Protein AF-A0A9X1ICB5-F1 (afdb_monomer_lite)

Foldseek 3Di:
DDDPVPLCLLVVLLVQLVQLLVQLVVCVVVVNLPSNLSSLLSNLVSLLSNVVPFPDDDDPVLNVLSVCSVPDDPVVCVVPVPVSVVSSVVNSVSSVVVSVVSVVRRDDPPCDPPDPDRDDDDDDDDDDDDDDDDDDDDDDD

Structure (mmCIF, N/CA/C/O backbone):
data_AF-A0A9X1ICB5-F1
#
_entry.id   AF-A0A9X1ICB5-F1
#
loop_
_atom_site.group_PDB
_atom_site.id
_atom_site.type_symbol
_atom_site.label_atom_id
_atom_site.label_alt_id
_atom_site.label_comp_id
_atom_site.label_asym_id
_atom_site.label_entity_id
_atom_site.label_seq_id
_atom_site.pdbx_PDB_ins_code
_atom_site.Cartn_x
_atom_site.Cartn_y
_atom_site.Cartn_z
_atom_site.occupancy
_atom_site.B_iso_or_equiv
_atom_site.auth_seq_id
_atom_site.auth_comp_id
_atom_site.auth_asym_id
_atom_site.auth_atom_id
_atom_site.pdbx_PDB_model_num
ATOM 1 N N . MET A 1 1 ? 23.667 22.388 -17.808 1.00 39.31 1 MET A N 1
ATOM 2 C CA . MET A 1 1 ? 22.888 21.921 -16.642 1.00 39.31 1 MET A CA 1
ATOM 3 C C . MET A 1 1 ? 21.616 21.271 -17.181 1.00 39.31 1 MET A C 1
ATOM 5 O O . MET A 1 1 ? 20.701 21.975 -17.572 1.00 39.31 1 MET A O 1
ATOM 9 N N . SER A 1 2 ? 21.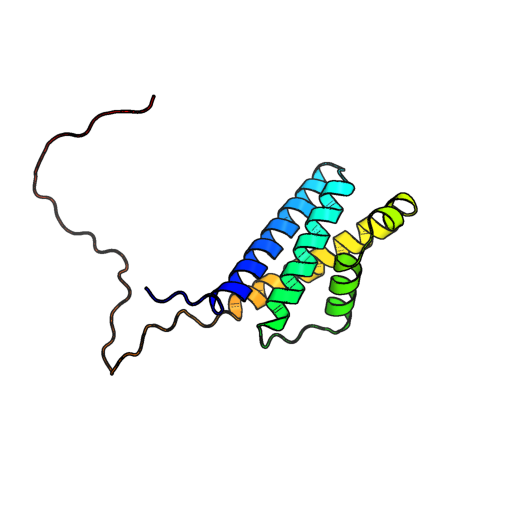627 19.950 -17.394 1.00 40.06 2 SER A N 1
ATOM 10 C CA . SER A 1 2 ? 20.521 19.233 -18.049 1.00 40.06 2 SER A CA 1
ATOM 11 C C . SER A 1 2 ? 19.699 18.536 -16.972 1.00 40.06 2 SER A C 1
ATOM 13 O O . SER A 1 2 ? 20.102 17.505 -16.444 1.00 40.06 2 SER A O 1
ATOM 15 N N . ILE A 1 3 ? 18.586 19.159 -16.596 1.00 46.06 3 ILE A N 1
ATOM 16 C CA . ILE A 1 3 ? 17.578 18.556 -15.731 1.00 46.06 3 ILE A CA 1
ATOM 17 C C . ILE A 1 3 ? 16.878 17.516 -16.614 1.00 46.06 3 ILE A C 1
ATOM 19 O O . ILE A 1 3 ?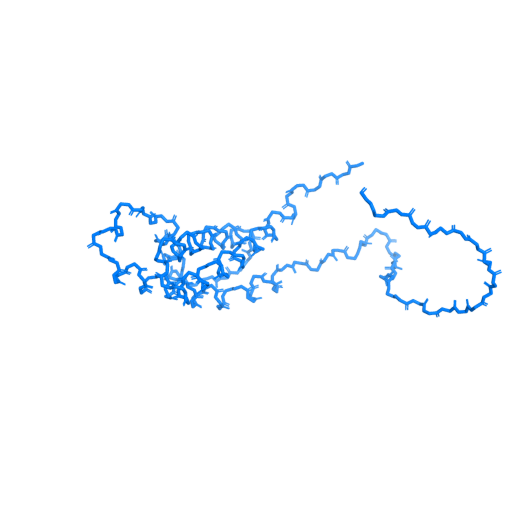 16.298 17.880 -17.637 1.00 46.06 3 ILE A O 1
ATOM 23 N N . ARG A 1 4 ? 16.960 16.225 -16.273 1.00 42.34 4 ARG A N 1
ATOM 24 C CA . ARG A 1 4 ? 16.101 15.182 -16.859 1.00 42.34 4 ARG A CA 1
ATOM 25 C C . ARG A 1 4 ? 14.962 14.885 -15.874 1.00 42.34 4 ARG A C 1
ATOM 27 O O . ARG A 1 4 ? 14.992 13.843 -15.233 1.00 42.34 4 ARG A O 1
ATOM 34 N N . PRO A 1 5 ? 13.946 15.757 -15.736 1.00 50.19 5 PRO A N 1
ATOM 35 C CA . PRO A 1 5 ? 12.919 15.594 -14.705 1.00 50.19 5 PRO A CA 1
ATOM 36 C C . PRO A 1 5 ? 12.012 14.368 -14.926 1.00 50.19 5 PRO A C 1
ATOM 38 O O . PRO A 1 5 ? 11.268 13.989 -14.031 1.00 50.19 5 PRO A O 1
ATOM 41 N N . PHE A 1 6 ? 12.073 13.723 -16.098 1.00 46.88 6 PHE A N 1
ATOM 42 C CA . PHE A 1 6 ? 11.180 12.617 -16.460 1.00 46.88 6 PHE A CA 1
ATOM 43 C C . PHE A 1 6 ? 11.786 11.217 -16.298 1.00 46.88 6 PHE A C 1
ATOM 45 O O . PHE A 1 6 ? 11.034 10.251 -16.205 1.00 46.88 6 PHE A O 1
ATOM 52 N N . ALA A 1 7 ? 13.116 11.082 -16.243 1.00 52.16 7 ALA A N 1
ATOM 53 C CA . ALA A 1 7 ? 13.756 9.768 -16.104 1.00 52.16 7 ALA A CA 1
ATOM 54 C C . ALA A 1 7 ? 13.717 9.248 -14.653 1.00 52.16 7 ALA A C 1
ATOM 56 O O . ALA A 1 7 ? 13.672 8.039 -14.433 1.00 52.16 7 ALA A O 1
ATOM 57 N N . ASP A 1 8 ? 13.675 10.156 -13.674 1.00 57.84 8 ASP A N 1
ATOM 58 C CA . ASP A 1 8 ? 13.708 9.818 -12.246 1.00 57.84 8 ASP A CA 1
ATOM 59 C C . ASP A 1 8 ? 12.313 9.627 -11.624 1.00 57.84 8 ASP A C 1
ATOM 61 O O . ASP A 1 8 ? 12.185 8.972 -10.590 1.00 57.84 8 ASP A O 1
ATOM 65 N N . ALA A 1 9 ? 11.243 10.102 -12.273 1.00 62.78 9 ALA A N 1
ATOM 66 C CA . ALA A 1 9 ? 9.885 10.053 -11.721 1.00 62.78 9 ALA A CA 1
ATOM 67 C C . ALA A 1 9 ? 9.410 8.627 -11.339 1.00 62.78 9 ALA A C 1
ATOM 69 O O . ALA A 1 9 ? 8.901 8.447 -10.228 1.00 62.78 9 ALA A O 1
ATOM 70 N N . PRO A 1 10 ? 9.624 7.568 -12.152 1.00 63.47 10 PRO A N 1
ATOM 71 C CA . PRO A 1 10 ? 9.265 6.206 -11.748 1.00 63.47 10 PRO A CA 1
ATOM 72 C C . PRO A 1 10 ? 10.084 5.701 -10.550 1.00 63.47 10 PRO A C 1
ATOM 74 O O . PRO A 1 10 ? 9.570 4.951 -9.718 1.00 63.47 10 PRO A O 1
ATOM 77 N N . ARG A 1 11 ? 11.353 6.117 -10.432 1.00 70.50 11 ARG A N 1
ATOM 78 C CA . ARG A 1 11 ? 12.239 5.751 -9.317 1.00 70.50 11 ARG A CA 1
ATOM 79 C C . ARG A 1 11 ? 11.789 6.421 -8.020 1.00 70.50 11 ARG A C 1
ATOM 81 O O . ARG A 1 11 ? 11.699 5.747 -6.993 1.00 70.50 11 ARG A O 1
ATOM 88 N N . ASP A 1 12 ? 11.419 7.694 -8.089 1.00 84.75 12 ASP A N 1
ATOM 89 C CA . ASP A 1 12 ? 10.886 8.455 -6.959 1.00 84.75 12 ASP A CA 1
ATOM 90 C C . ASP A 1 12 ? 9.572 7.859 -6.447 1.00 84.75 12 ASP A C 1
ATOM 92 O O . ASP A 1 12 ? 9.375 7.705 -5.238 1.00 84.75 12 ASP A O 1
ATOM 96 N N . HIS A 1 13 ? 8.688 7.442 -7.354 1.00 86.06 13 HIS A N 1
ATOM 97 C CA . HIS A 1 13 ? 7.446 6.769 -6.988 1.00 86.06 13 HIS A CA 1
ATOM 98 C C . HIS A 1 13 ? 7.685 5.393 -6.349 1.00 86.06 13 HIS A C 1
ATOM 100 O O . HIS A 1 13 ? 7.014 5.047 -5.379 1.00 86.06 13 HIS A O 1
ATOM 106 N N . ARG A 1 14 ? 8.692 4.627 -6.782 1.00 83.75 14 ARG A N 1
ATOM 107 C CA . ARG A 1 14 ? 9.057 3.367 -6.105 1.00 83.75 14 ARG A CA 1
ATOM 108 C C . ARG A 1 14 ? 9.592 3.595 -4.697 1.00 83.75 14 ARG A C 1
ATOM 110 O O . ARG A 1 14 ? 9.173 2.904 -3.774 1.00 83.75 14 ARG A O 1
ATOM 117 N N . LEU A 1 15 ? 10.478 4.574 -4.509 1.00 87.88 15 LEU A N 1
ATOM 118 C CA . LEU A 1 15 ? 11.005 4.910 -3.182 1.00 87.88 15 LEU A CA 1
ATOM 119 C C . LEU A 1 15 ? 9.882 5.336 -2.231 1.00 87.88 15 LEU A C 1
ATOM 121 O O . LEU A 1 15 ? 9.827 4.872 -1.090 1.00 87.88 15 LEU A O 1
ATOM 125 N N . ARG A 1 16 ? 8.940 6.152 -2.719 1.00 89.88 16 ARG A N 1
ATOM 126 C CA . ARG A 1 16 ? 7.738 6.529 -1.964 1.00 89.88 16 ARG A CA 1
ATOM 127 C C . ARG A 1 16 ? 6.835 5.333 -1.672 1.00 89.88 16 ARG A C 1
ATOM 129 O O . ARG A 1 16 ? 6.296 5.258 -0.570 1.00 89.88 16 ARG A O 1
ATOM 136 N N . ALA A 1 17 ? 6.711 4.384 -2.603 1.00 90.44 17 ALA A N 1
ATOM 137 C CA . ALA A 1 17 ? 5.951 3.160 -2.377 1.00 90.44 17 ALA A CA 1
ATOM 138 C C . ALA A 1 17 ? 6.546 2.335 -1.223 1.00 90.44 17 ALA A C 1
ATOM 140 O O . ALA A 1 17 ? 5.842 1.995 -0.273 1.00 90.44 17 ALA A O 1
ATOM 141 N N . THR A 1 18 ? 7.863 2.111 -1.245 1.00 91.25 18 THR A N 1
ATOM 142 C CA . THR A 1 18 ? 8.595 1.408 -0.180 1.00 91.25 18 THR A CA 1
ATOM 143 C C . THR A 1 18 ? 8.500 2.128 1.168 1.00 91.25 18 THR A C 1
ATOM 145 O O . THR A 1 18 ? 8.297 1.487 2.200 1.00 91.25 18 THR A O 1
ATOM 148 N N . ALA A 1 19 ? 8.620 3.459 1.186 1.00 91.38 19 ALA A N 1
ATOM 149 C CA . ALA A 1 19 ? 8.451 4.245 2.407 1.00 91.38 19 ALA A CA 1
ATOM 150 C C . ALA A 1 19 ? 7.028 4.108 2.977 1.00 91.38 19 ALA A C 1
ATOM 152 O O . ALA A 1 19 ? 6.869 3.895 4.179 1.00 91.38 19 ALA A O 1
ATOM 153 N N . GLY A 1 20 ? 6.004 4.146 2.117 1.00 91.19 20 GLY A N 1
ATOM 154 C CA . GLY A 1 20 ? 4.610 3.928 2.507 1.00 91.19 20 GLY A CA 1
ATOM 155 C C . GLY A 1 20 ? 4.376 2.556 3.148 1.00 91.19 20 GLY A C 1
ATOM 156 O O . GLY A 1 20 ? 3.740 2.480 4.196 1.00 91.19 20 GLY A O 1
ATOM 157 N N . ILE A 1 21 ? 4.961 1.487 2.594 1.00 92.62 21 ILE A N 1
ATOM 158 C CA . ILE A 1 21 ? 4.894 0.130 3.176 1.00 92.62 21 ILE A CA 1
ATOM 159 C C . ILE A 1 21 ? 5.494 0.102 4.580 1.00 92.62 21 ILE A C 1
ATOM 161 O O . ILE A 1 21 ? 4.894 -0.462 5.493 1.00 92.62 21 ILE A O 1
ATOM 165 N N . ARG A 1 22 ? 6.662 0.728 4.777 1.00 92.56 22 ARG A N 1
ATOM 166 C CA . ARG A 1 22 ? 7.310 0.793 6.097 1.00 92.56 22 ARG A CA 1
ATOM 167 C C . ARG A 1 22 ? 6.435 1.514 7.119 1.00 92.56 22 ARG A C 1
ATOM 169 O O . ARG A 1 22 ? 6.278 1.020 8.229 1.00 92.56 22 ARG A O 1
ATOM 176 N N . ILE A 1 23 ? 5.830 2.637 6.730 1.00 91.50 23 ILE A N 1
ATOM 177 C CA . ILE A 1 23 ? 4.888 3.379 7.581 1.00 91.50 23 ILE A CA 1
ATOM 178 C C . ILE A 1 23 ? 3.667 2.513 7.910 1.00 91.50 23 ILE A C 1
ATOM 180 O O . ILE A 1 23 ? 3.248 2.465 9.064 1.00 91.50 23 ILE A O 1
ATOM 184 N N . ALA A 1 24 ? 3.121 1.801 6.921 1.00 90.50 24 ALA A N 1
ATOM 185 C CA . ALA A 1 24 ? 1.954 0.950 7.111 1.00 90.50 24 ALA A CA 1
ATOM 186 C C . ALA A 1 24 ? 2.229 -0.197 8.095 1.00 90.50 24 ALA A C 1
ATOM 188 O O . ALA A 1 24 ? 1.444 -0.425 9.012 1.00 90.50 24 ALA A O 1
ATOM 189 N N . ARG A 1 25 ? 3.373 -0.877 7.942 1.00 91.50 25 ARG A N 1
ATOM 190 C CA . ARG A 1 25 ? 3.811 -1.955 8.841 1.00 91.50 25 ARG A CA 1
ATOM 191 C C . ARG A 1 25 ? 4.068 -1.458 10.256 1.00 91.50 25 ARG A C 1
ATOM 193 O O . ARG A 1 25 ? 3.540 -2.043 11.193 1.00 91.50 25 ARG A O 1
ATOM 200 N N . LEU A 1 26 ? 4.775 -0.337 10.406 1.00 91.00 26 LEU A N 1
ATOM 201 C CA . LEU A 1 26 ? 4.974 0.286 11.714 1.00 91.00 26 LEU A CA 1
ATOM 202 C C . LEU A 1 26 ? 3.631 0.650 12.367 1.00 91.00 26 LEU A C 1
ATOM 204 O O . LEU A 1 26 ? 3.449 0.466 13.567 1.00 91.00 26 LEU A O 1
ATOM 208 N N . GLY A 1 27 ? 2.673 1.142 11.578 1.00 89.06 27 GLY A N 1
ATOM 209 C CA . GLY A 1 27 ? 1.313 1.396 12.038 1.00 89.06 27 GLY A CA 1
ATOM 210 C C . GLY A 1 27 ? 0.628 0.134 12.570 1.00 89.06 27 GLY A C 1
ATOM 211 O O . GLY A 1 27 ? 0.034 0.185 13.644 1.00 89.06 27 GLY A O 1
ATOM 212 N N . LEU A 1 28 ? 0.746 -0.994 11.864 1.00 87.94 28 LEU A N 1
ATOM 213 C CA . LEU A 1 28 ? 0.186 -2.280 12.293 1.00 87.94 28 LEU A CA 1
ATOM 214 C C . LEU A 1 28 ? 0.845 -2.781 13.581 1.00 87.94 28 LEU A C 1
ATOM 216 O O . LEU A 1 28 ? 0.142 -3.119 14.529 1.00 87.94 28 LEU A O 1
ATOM 220 N N . GLU A 1 29 ? 2.178 -2.765 13.638 1.00 91.50 29 GLU A N 1
ATOM 221 C CA . GLU A 1 29 ? 2.968 -3.180 14.806 1.00 91.50 29 GLU A CA 1
ATOM 222 C C . GLU A 1 29 ? 2.613 -2.381 16.066 1.00 91.50 29 GLU A C 1
ATOM 224 O O . GLU A 1 29 ? 2.651 -2.908 17.175 1.00 91.50 29 GLU A O 1
ATOM 229 N N . ARG A 1 30 ? 2.259 -1.102 15.903 1.00 89.81 30 ARG A N 1
ATOM 230 C CA . ARG A 1 30 ? 1.908 -0.197 17.006 1.00 89.81 30 ARG A CA 1
ATOM 231 C C . ARG A 1 30 ? 0.407 -0.096 17.273 1.00 89.81 30 ARG A C 1
ATOM 233 O O . ARG A 1 30 ? 0.017 0.689 18.132 1.00 89.81 30 ARG A O 1
ATOM 240 N N . GLY A 1 31 ? -0.436 -0.832 16.546 1.00 86.81 31 GLY A N 1
ATOM 241 C CA . GLY A 1 31 ? -1.892 -0.733 16.686 1.00 86.81 31 GLY A CA 1
ATOM 242 C C . GLY A 1 31 ? -2.448 0.652 16.324 1.00 86.81 31 GLY A C 1
ATOM 243 O O . GLY A 1 31 ? -3.432 1.096 16.905 1.00 86.81 31 GLY A O 1
ATOM 244 N N . LEU A 1 32 ? -1.813 1.354 15.379 1.00 88.00 32 LEU A N 1
ATOM 245 C CA . LEU A 1 32 ? -2.180 2.693 14.914 1.00 88.00 32 LEU A CA 1
ATOM 246 C C . LEU A 1 32 ? -2.910 2.592 13.559 1.00 88.00 32 LEU A C 1
ATOM 248 O O . LEU A 1 32 ? -2.272 2.702 12.501 1.00 88.00 32 LEU A O 1
ATOM 252 N N . PRO A 1 33 ? -4.245 2.400 13.538 1.00 83.56 33 PRO A N 1
ATOM 253 C CA . PRO A 1 33 ? -4.993 2.139 12.303 1.00 83.56 33 PRO A CA 1
ATOM 254 C C . PRO A 1 33 ? -4.918 3.307 11.312 1.00 83.56 33 PRO A C 1
ATOM 256 O O . PRO A 1 33 ? -4.871 3.109 10.100 1.00 83.56 33 PRO A O 1
ATOM 259 N N . TYR A 1 34 ? -4.826 4.535 11.821 1.00 83.75 34 TYR A N 1
ATOM 260 C CA . TYR A 1 34 ? -4.708 5.731 10.994 1.00 83.75 34 TYR A CA 1
ATOM 261 C C . TYR A 1 34 ? -3.359 5.823 10.266 1.00 83.75 34 TYR A C 1
ATOM 263 O O . TYR A 1 34 ? -3.312 6.091 9.066 1.00 83.75 34 TYR A O 1
ATOM 271 N N . VAL A 1 35 ? -2.259 5.557 10.978 1.00 88.62 35 VAL A N 1
ATOM 272 C CA . VAL A 1 35 ? -0.905 5.541 10.397 1.00 88.62 35 VAL A CA 1
ATOM 273 C C . VAL A 1 35 ? -0.783 4.409 9.379 1.00 88.62 35 VAL A C 1
ATOM 275 O O . VAL A 1 35 ? -0.271 4.618 8.279 1.00 88.62 35 VAL A O 1
ATOM 278 N N . THR A 1 36 ? -1.334 3.243 9.725 1.00 89.75 36 THR A N 1
ATOM 279 C CA . THR A 1 36 ? -1.423 2.064 8.856 1.00 89.75 36 THR A CA 1
ATOM 280 C C . THR A 1 36 ? -2.046 2.412 7.506 1.00 89.75 36 THR A C 1
ATOM 282 O O . THR A 1 36 ? -1.449 2.174 6.455 1.00 89.75 36 THR A O 1
ATOM 285 N N . LEU A 1 37 ? -3.227 3.035 7.538 1.00 88.00 37 LEU A N 1
ATOM 286 C CA . LEU A 1 37 ? -3.949 3.434 6.338 1.00 88.00 37 LEU A CA 1
ATOM 287 C C . LEU A 1 37 ? -3.163 4.443 5.502 1.00 88.00 37 LEU A C 1
ATOM 289 O O . LEU A 1 37 ? -3.044 4.262 4.293 1.00 88.00 37 LEU A O 1
ATOM 293 N N . ILE A 1 38 ? -2.650 5.512 6.118 1.00 89.50 38 ILE A N 1
ATOM 294 C CA . ILE A 1 38 ? -1.917 6.551 5.383 1.00 89.50 38 ILE A CA 1
ATOM 295 C C . ILE A 1 38 ? -0.713 5.937 4.671 1.00 89.50 38 ILE A C 1
ATOM 297 O O . ILE A 1 38 ? -0.500 6.206 3.487 1.00 89.50 38 ILE A O 1
ATOM 301 N N . GLY A 1 39 ? 0.039 5.080 5.366 1.00 90.69 39 GLY A N 1
ATOM 302 C CA . GLY A 1 39 ? 1.152 4.348 4.773 1.00 90.69 39 GLY A CA 1
ATOM 303 C C . GLY A 1 39 ? 0.710 3.526 3.561 1.00 90.69 39 GLY A C 1
ATOM 304 O O . GLY A 1 39 ? 1.301 3.650 2.488 1.00 90.69 39 GLY A O 1
ATOM 305 N N . ALA A 1 40 ? -0.377 2.763 3.696 1.00 91.50 40 ALA A N 1
ATOM 306 C CA . ALA A 1 40 ? -0.908 1.924 2.625 1.00 91.50 40 ALA A CA 1
ATOM 307 C C . ALA A 1 40 ? -1.410 2.738 1.419 1.00 91.50 40 ALA A C 1
ATOM 309 O O . ALA A 1 40 ? -1.150 2.370 0.276 1.00 91.50 40 ALA A O 1
ATOM 310 N N . GLN A 1 41 ? -2.059 3.882 1.648 1.00 91.81 41 GLN A N 1
ATOM 311 C CA . GLN A 1 41 ? -2.515 4.793 0.592 1.00 91.81 41 GLN A CA 1
ATOM 312 C C . GLN A 1 41 ? -1.356 5.398 -0.193 1.00 91.81 41 GLN A C 1
ATOM 314 O O . GLN A 1 41 ? -1.373 5.409 -1.427 1.00 91.81 41 GLN A O 1
ATOM 319 N N . VAL A 1 42 ? -0.343 5.899 0.519 1.00 92.81 42 VAL A N 1
ATOM 320 C CA . VAL A 1 42 ? 0.879 6.431 -0.096 1.00 92.81 42 VAL A CA 1
ATOM 321 C C . VAL A 1 42 ? 1.568 5.336 -0.898 1.00 92.81 42 VAL A C 1
ATOM 323 O O . VAL A 1 42 ? 1.977 5.581 -2.038 1.00 92.81 42 VAL A O 1
ATOM 326 N N . ALA A 1 43 ? 1.645 4.129 -0.335 1.00 92.88 43 ALA A N 1
ATOM 327 C CA . ALA A 1 43 ? 2.253 2.990 -0.993 1.00 92.88 43 ALA A CA 1
ATOM 328 C C . ALA A 1 43 ? 1.527 2.625 -2.293 1.00 92.88 43 ALA A C 1
ATOM 330 O O . ALA A 1 43 ? 2.153 2.562 -3.350 1.00 92.88 43 ALA A O 1
ATOM 331 N N . ALA A 1 44 ? 0.202 2.483 -2.234 1.00 92.81 44 ALA A N 1
ATOM 332 C CA . ALA A 1 44 ? -0.624 2.105 -3.371 1.00 92.81 44 ALA A CA 1
ATOM 333 C C . ALA A 1 44 ? -0.612 3.157 -4.491 1.00 92.81 44 ALA A C 1
ATOM 335 O O . ALA A 1 44 ? -0.394 2.814 -5.652 1.00 92.81 44 ALA A O 1
ATOM 336 N N . ARG A 1 45 ? -0.767 4.449 -4.161 1.00 93.19 45 ARG A N 1
ATOM 337 C CA . ARG A 1 45 ? -0.699 5.538 -5.156 1.00 93.19 45 ARG A CA 1
ATOM 338 C C . ARG A 1 45 ? 0.654 5.580 -5.849 1.00 93.19 45 ARG A C 1
ATOM 340 O O . ARG A 1 45 ? 0.721 5.679 -7.071 1.00 93.19 45 ARG A O 1
ATOM 347 N N . SER A 1 46 ? 1.728 5.483 -5.074 1.00 91.12 46 SER A N 1
ATOM 348 C CA . SER A 1 46 ? 3.076 5.556 -5.628 1.00 91.12 46 SER A CA 1
ATOM 349 C C . SER A 1 46 ? 3.410 4.306 -6.451 1.00 91.12 46 SER A C 1
ATOM 351 O O . SER A 1 46 ? 4.037 4.419 -7.496 1.00 91.12 46 SER A O 1
ATOM 353 N N . ALA A 1 47 ? 2.917 3.127 -6.061 1.00 89.69 47 ALA A N 1
ATOM 354 C CA . ALA A 1 47 ? 3.048 1.915 -6.863 1.00 89.69 47 ALA A CA 1
ATOM 355 C C . ALA A 1 47 ? 2.285 2.009 -8.193 1.00 89.69 47 ALA A C 1
ATOM 357 O O . ALA A 1 47 ? 2.850 1.676 -9.229 1.00 89.69 47 ALA A O 1
ATOM 358 N N . LEU A 1 48 ? 1.049 2.522 -8.196 1.00 90.19 48 LEU A N 1
ATOM 359 C CA . LEU A 1 48 ? 0.279 2.744 -9.429 1.00 90.19 48 LEU A CA 1
ATOM 360 C C . LEU A 1 48 ? 0.998 3.703 -10.390 1.00 90.19 48 LEU A C 1
ATOM 362 O O . LEU A 1 48 ? 1.069 3.432 -11.588 1.00 90.19 48 LEU A O 1
ATOM 366 N N . LEU A 1 49 ? 1.577 4.788 -9.867 1.00 88.69 49 LEU A N 1
ATOM 367 C CA . LEU A 1 49 ? 2.366 5.731 -10.665 1.00 88.69 49 LEU A CA 1
ATOM 368 C C . LEU A 1 49 ? 3.660 5.095 -11.191 1.00 88.69 49 LEU A C 1
ATOM 370 O O . LEU A 1 49 ? 4.011 5.286 -12.353 1.00 88.69 49 LEU A O 1
ATOM 374 N N . ALA A 1 50 ? 4.343 4.296 -10.369 1.00 85.75 50 ALA A N 1
ATOM 375 C CA . ALA A 1 50 ? 5.532 3.563 -10.788 1.00 85.75 50 ALA A CA 1
ATOM 376 C C . ALA A 1 50 ? 5.222 2.519 -11.873 1.00 85.75 50 ALA A C 1
ATOM 378 O O . ALA A 1 50 ? 6.026 2.341 -12.783 1.00 85.75 50 ALA A O 1
ATOM 379 N N . LEU A 1 51 ? 4.063 1.856 -11.799 1.00 84.50 51 LEU A N 1
ATOM 380 C CA . LEU A 1 51 ? 3.614 0.876 -12.789 1.00 84.50 51 LEU A CA 1
ATOM 381 C C . LEU A 1 51 ? 3.280 1.525 -14.132 1.00 84.50 51 LEU A C 1
ATOM 383 O O . LEU A 1 51 ? 3.669 0.984 -15.164 1.00 84.50 51 LEU A O 1
ATOM 387 N N . GLY A 1 52 ? 2.638 2.699 -14.123 1.00 80.88 52 GLY A N 1
ATOM 388 C CA . GLY A 1 52 ? 2.315 3.452 -15.340 1.00 80.88 52 GLY A CA 1
ATOM 389 C C . GLY A 1 52 ? 3.537 3.841 -16.184 1.00 80.88 52 GLY A C 1
ATOM 390 O O . GLY A 1 52 ? 3.396 4.077 -17.379 1.00 80.88 52 GLY A O 1
ATOM 391 N N . GLY A 1 53 ? 4.734 3.864 -15.587 1.00 70.88 53 GLY A N 1
ATOM 392 C CA . GLY A 1 53 ? 6.005 4.094 -16.280 1.00 70.88 53 GLY A CA 1
ATOM 393 C C . GLY A 1 53 ? 6.765 2.825 -16.689 1.00 70.88 53 GLY A C 1
ATOM 394 O O . GLY A 1 53 ? 7.928 2.930 -17.074 1.00 70.88 53 GLY A O 1
ATOM 395 N N . THR A 1 54 ? 6.178 1.628 -16.564 1.00 69.81 54 THR A N 1
ATOM 396 C CA . THR A 1 54 ? 6.871 0.343 -16.791 1.00 69.81 54 THR A CA 1
ATOM 397 C C . THR A 1 54 ? 6.091 -0.609 -17.693 1.00 69.81 54 THR A C 1
ATOM 399 O O . THR A 1 54 ? 4.874 -0.528 -17.802 1.00 69.81 54 THR A O 1
ATOM 402 N N . TRP A 1 55 ? 6.792 -1.582 -18.283 1.00 67.69 55 TRP A N 1
ATOM 403 C CA . TRP A 1 55 ? 6.201 -2.671 -19.077 1.00 67.69 55 TRP A CA 1
ATOM 404 C C . TRP A 1 55 ? 5.738 -3.872 -18.233 1.00 67.69 55 TRP A C 1
ATOM 406 O O . TRP A 1 55 ? 5.508 -4.961 -18.763 1.00 67.69 55 TRP A O 1
ATOM 416 N N . ILE A 1 56 ? 5.639 -3.712 -16.910 1.00 74.19 56 ILE A N 1
ATOM 417 C CA . ILE A 1 56 ? 5.275 -4.805 -16.006 1.00 74.19 56 ILE A CA 1
ATOM 418 C C . ILE A 1 56 ? 3.800 -5.154 -16.192 1.00 74.19 56 ILE A C 1
ATOM 420 O O . ILE A 1 56 ? 2.916 -4.308 -16.058 1.00 74.19 56 ILE A O 1
ATOM 424 N N . ARG A 1 57 ? 3.526 -6.435 -16.459 1.00 72.75 57 ARG A N 1
ATOM 425 C CA . ARG A 1 57 ? 2.162 -6.964 -16.468 1.00 72.75 57 ARG A CA 1
ATOM 426 C C . ARG A 1 57 ? 1.729 -7.278 -15.039 1.00 72.75 57 ARG A C 1
ATOM 428 O O . ARG A 1 57 ? 2.193 -8.251 -14.455 1.00 72.75 57 ARG A O 1
ATOM 435 N N . CYS A 1 58 ? 0.828 -6.465 -14.498 1.00 79.75 58 CYS A N 1
ATOM 436 C CA . CYS A 1 58 ? 0.137 -6.758 -13.244 1.00 79.75 58 CYS A CA 1
ATOM 437 C C . CYS A 1 58 ? -1.183 -7.479 -13.506 1.00 79.75 58 CYS A C 1
ATOM 439 O O . CYS A 1 58 ? -1.870 -7.200 -14.493 1.00 79.75 58 CYS A O 1
ATOM 441 N N . ALA A 1 59 ? -1.569 -8.369 -12.592 1.00 85.56 59 ALA A N 1
ATOM 442 C CA . ALA A 1 59 ? -2.910 -8.928 -12.606 1.00 85.56 59 ALA A CA 1
ATOM 443 C C . ALA A 1 59 ? -3.939 -7.805 -12.402 1.00 85.56 59 ALA A C 1
ATOM 445 O O . ALA A 1 59 ? -3.735 -6.888 -11.604 1.00 85.56 59 ALA A O 1
ATOM 446 N N . ARG A 1 60 ? -5.072 -7.884 -13.110 1.00 85.12 60 ARG A N 1
ATOM 447 C CA . ARG A 1 60 ? -6.152 -6.892 -12.990 1.00 85.12 60 ARG A CA 1
ATOM 448 C C . ARG A 1 60 ? -6.642 -6.757 -11.546 1.00 85.12 60 ARG A C 1
ATOM 450 O O . ARG A 1 60 ? -6.842 -5.643 -11.081 1.00 85.12 60 ARG A O 1
ATOM 457 N N . HIS A 1 61 ? -6.754 -7.882 -10.842 1.00 86.62 61 HIS A N 1
ATOM 458 C CA . HIS A 1 61 ? -7.146 -7.918 -9.436 1.00 86.62 61 HIS A CA 1
ATOM 459 C C . HIS A 1 61 ? -6.200 -7.100 -8.540 1.00 86.62 61 HIS A C 1
ATOM 461 O O . HIS A 1 61 ? -6.667 -6.295 -7.740 1.00 86.62 61 HIS A O 1
ATOM 467 N N . ASP A 1 62 ? -4.884 -7.231 -8.732 1.00 88.25 62 ASP A N 1
ATOM 468 C CA . ASP A 1 62 ? -3.884 -6.474 -7.969 1.00 88.25 62 ASP A CA 1
ATOM 469 C C . ASP A 1 62 ? -4.010 -4.964 -8.230 1.00 88.25 62 ASP A C 1
ATOM 471 O O . ASP A 1 62 ? -3.949 -4.157 -7.304 1.00 88.25 62 ASP A O 1
ATOM 475 N N . LEU A 1 63 ? -4.242 -4.563 -9.486 1.00 87.62 63 LEU A N 1
ATOM 476 C CA . LEU A 1 63 ? -4.462 -3.156 -9.841 1.00 87.62 63 LEU A CA 1
ATOM 477 C C . LEU A 1 63 ? -5.742 -2.594 -9.218 1.00 87.62 63 LEU A C 1
ATOM 479 O O . LEU A 1 63 ? -5.746 -1.455 -8.752 1.00 87.62 63 LEU A O 1
ATOM 483 N N . ASP A 1 64 ? -6.821 -3.372 -9.209 1.00 89.00 64 ASP A N 1
ATOM 484 C CA . ASP A 1 64 ? -8.096 -2.954 -8.630 1.00 89.00 64 ASP A CA 1
ATOM 485 C C . ASP A 1 64 ? -7.995 -2.825 -7.103 1.00 89.00 64 ASP A C 1
ATOM 487 O O . ASP A 1 64 ? -8.509 -1.860 -6.536 1.00 89.00 64 ASP A O 1
ATOM 491 N N . LEU A 1 65 ? -7.236 -3.707 -6.449 1.00 89.12 65 LEU A N 1
ATOM 492 C CA . LEU A 1 65 ? -6.945 -3.626 -5.019 1.00 89.12 65 LEU A CA 1
ATOM 493 C C . LEU A 1 65 ? -6.096 -2.390 -4.666 1.00 89.12 65 LEU A C 1
ATOM 495 O O . LEU A 1 65 ? -6.437 -1.643 -3.745 1.00 89.12 65 LEU A O 1
ATOM 499 N N . LEU A 1 66 ? -5.053 -2.098 -5.453 1.00 90.62 66 LEU A N 1
ATOM 500 C CA . LEU A 1 66 ? -4.258 -0.875 -5.298 1.00 90.62 66 LEU A CA 1
ATOM 501 C C . LEU A 1 66 ? -5.106 0.388 -5.498 1.00 90.62 66 LEU A C 1
ATOM 503 O O . LEU A 1 66 ? -4.965 1.349 -4.741 1.00 90.62 66 LEU A O 1
ATOM 507 N N . ARG A 1 67 ? -6.006 0.402 -6.490 1.00 90.81 67 ARG A N 1
ATOM 508 C CA . ARG A 1 67 ? -6.936 1.521 -6.719 1.00 90.81 67 ARG A CA 1
ATOM 509 C C . ARG A 1 67 ? -7.910 1.688 -5.563 1.00 90.81 67 ARG A C 1
ATOM 511 O O . ARG A 1 67 ? -8.127 2.819 -5.136 1.00 90.81 67 ARG A O 1
ATOM 518 N N . ALA A 1 68 ? -8.456 0.588 -5.045 1.00 89.81 68 ALA A N 1
ATOM 519 C CA . ALA A 1 68 ? -9.366 0.610 -3.910 1.00 89.81 68 ALA A CA 1
ATOM 520 C C . ALA A 1 68 ? -8.697 1.265 -2.695 1.00 89.81 68 ALA A C 1
ATOM 522 O O . ALA A 1 68 ? -9.224 2.247 -2.178 1.00 89.81 68 ALA A O 1
ATOM 523 N N . VAL A 1 69 ? -7.497 0.812 -2.306 1.00 90.50 69 VAL A N 1
ATOM 524 C CA . VAL A 1 69 ? -6.749 1.429 -1.198 1.00 90.50 69 VAL A CA 1
ATOM 525 C C . VAL A 1 69 ? -6.353 2.868 -1.500 1.00 90.50 69 VAL A C 1
ATOM 527 O O . VAL A 1 69 ? -6.529 3.732 -0.646 1.00 90.50 69 VAL A O 1
ATOM 530 N N . ALA A 1 70 ? -5.874 3.170 -2.706 1.00 90.50 70 ALA A N 1
ATOM 531 C CA . ALA A 1 70 ? -5.506 4.533 -3.088 1.00 90.50 70 ALA A CA 1
ATOM 532 C C . ALA A 1 70 ? -6.682 5.525 -3.008 1.00 90.50 70 ALA A C 1
ATOM 534 O O . ALA A 1 70 ? -6.457 6.715 -2.753 1.00 90.50 70 ALA A O 1
ATOM 535 N N . ALA A 1 71 ? -7.907 5.044 -3.233 1.00 88.75 71 ALA A N 1
ATOM 536 C CA . ALA A 1 71 ? -9.145 5.814 -3.201 1.00 88.75 71 ALA A CA 1
ATOM 537 C C . ALA A 1 71 ? -9.884 5.741 -1.855 1.00 88.75 71 ALA A C 1
ATOM 539 O O . ALA A 1 71 ? -10.950 6.343 -1.729 1.00 88.75 71 ALA A O 1
ATOM 540 N N . LEU A 1 72 ? -9.361 5.019 -0.855 1.00 84.44 72 LEU A N 1
ATOM 541 C CA . LEU A 1 72 ? -10.053 4.901 0.422 1.00 84.44 72 LEU A CA 1
ATOM 542 C C . LEU A 1 72 ? -10.202 6.269 1.088 1.00 84.44 72 LEU A C 1
ATOM 544 O O . LEU A 1 72 ? -9.234 7.007 1.259 1.00 84.44 72 LEU A O 1
ATOM 548 N N . ASP A 1 73 ? -11.421 6.587 1.501 1.00 74.88 73 ASP A N 1
ATOM 549 C CA . ASP A 1 73 ? -11.692 7.797 2.262 1.00 74.88 73 ASP A CA 1
ATOM 550 C C . ASP A 1 73 ? -11.580 7.515 3.767 1.00 74.88 73 ASP A C 1
ATOM 552 O O . ASP A 1 73 ? -11.995 6.459 4.254 1.00 74.88 73 ASP A O 1
ATOM 556 N N . ARG A 1 74 ? -11.049 8.483 4.520 1.00 65.56 74 ARG A N 1
ATOM 557 C CA . ARG A 1 74 ? -10.920 8.423 5.983 1.00 65.56 74 ARG A CA 1
ATOM 558 C C . ARG A 1 74 ? -12.270 8.205 6.659 1.00 65.56 74 ARG A C 1
ATOM 560 O O . ARG A 1 74 ? -12.335 7.466 7.638 1.00 65.56 74 ARG A O 1
ATOM 567 N N . GLN A 1 75 ? -13.339 8.803 6.131 1.00 65.75 75 GLN A N 1
ATOM 568 C CA . GLN A 1 75 ? -14.673 8.690 6.726 1.00 65.75 75 GLN A CA 1
ATOM 569 C C . GLN A 1 75 ? -15.273 7.285 6.589 1.00 65.75 75 GLN A C 1
ATOM 571 O O . GLN A 1 75 ? -15.981 6.833 7.485 1.00 65.75 75 GLN A O 1
ATOM 576 N N . ARG A 1 76 ? -14.928 6.544 5.528 1.00 62.50 76 ARG A N 1
ATOM 577 C CA . ARG A 1 76 ? -15.406 5.164 5.327 1.00 62.50 76 ARG A CA 1
ATOM 578 C C . ARG A 1 76 ? -14.850 4.168 6.347 1.00 62.50 76 ARG A C 1
ATOM 580 O O . ARG A 1 76 ? -15.462 3.133 6.580 1.00 62.50 76 ARG A O 1
ATOM 587 N N . ILE A 1 77 ? -13.713 4.474 6.963 1.00 59.84 77 ILE A N 1
ATOM 588 C CA . ILE A 1 77 ? -12.989 3.547 7.848 1.00 59.84 77 ILE A CA 1
ATOM 589 C C . ILE A 1 77 ? -13.484 3.638 9.283 1.00 59.84 77 ILE A C 1
ATOM 591 O O . ILE A 1 77 ? -13.496 2.631 9.986 1.00 59.84 77 ILE A O 1
ATOM 595 N N . ALA A 1 78 ? -13.952 4.818 9.698 1.00 62.69 78 ALA A N 1
ATOM 596 C CA . ALA A 1 78 ? -14.539 5.018 11.019 1.00 62.69 78 ALA A CA 1
ATOM 597 C C . ALA A 1 78 ? -15.739 4.083 11.274 1.00 62.69 78 ALA A C 1
ATOM 599 O O . ALA A 1 78 ? -16.012 3.749 12.421 1.00 62.69 78 ALA A O 1
ATOM 600 N N . GLY A 1 79 ? -16.417 3.625 10.212 1.00 64.88 79 GLY A N 1
ATOM 601 C CA . GLY A 1 79 ? -17.538 2.690 10.304 1.00 64.88 79 GLY A CA 1
ATOM 602 C C . GLY A 1 79 ? -17.181 1.202 10.191 1.00 64.88 79 GLY A C 1
ATOM 603 O O . GLY A 1 79 ? -18.009 0.380 10.567 1.00 64.88 79 GLY A O 1
ATOM 604 N N . GLN A 1 80 ? -15.999 0.830 9.673 1.00 68.75 80 GLN A N 1
ATOM 605 C CA . GLN A 1 80 ? -15.611 -0.576 9.432 1.00 68.75 80 GLN A CA 1
ATOM 606 C C . GLN A 1 80 ? -14.089 -0.817 9.551 1.00 68.75 80 GLN A C 1
ATOM 608 O O . GLN A 1 80 ? -13.406 -1.071 8.552 1.00 68.75 80 GLN A O 1
ATOM 613 N N . PRO A 1 81 ? -13.526 -0.767 10.772 1.00 63.50 81 PRO A N 1
ATOM 614 C CA . PRO A 1 81 ? -12.081 -0.867 10.982 1.00 63.50 81 PRO A CA 1
ATOM 615 C C . PRO A 1 81 ? -11.483 -2.234 10.598 1.00 63.50 81 PRO A C 1
ATOM 617 O O . PRO A 1 81 ? -10.365 -2.271 10.086 1.00 63.50 81 PRO A O 1
ATOM 620 N N . GLY A 1 82 ? -12.222 -3.338 10.780 1.00 70.12 82 GLY A N 1
ATOM 621 C CA . GLY A 1 82 ? -11.757 -4.689 10.423 1.00 70.12 82 GLY A CA 1
ATOM 622 C C . GLY A 1 82 ? -11.562 -4.866 8.914 1.00 70.12 82 GLY A C 1
ATOM 623 O O . GLY A 1 82 ? -10.476 -5.217 8.460 1.00 70.12 82 GLY A O 1
ATOM 624 N N . THR A 1 83 ? -12.570 -4.486 8.124 1.00 73.38 83 THR A N 1
ATOM 625 C CA . THR A 1 83 ? -12.521 -4.523 6.654 1.00 73.38 83 THR A CA 1
ATOM 626 C C . THR A 1 83 ? -11.375 -3.673 6.096 1.00 73.38 83 THR A C 1
ATOM 628 O O . THR A 1 83 ? -10.722 -4.052 5.125 1.00 73.38 83 THR A O 1
ATOM 631 N N . ALA A 1 84 ? -11.100 -2.522 6.718 1.00 72.50 84 ALA A N 1
ATOM 632 C CA . ALA A 1 84 ? -9.998 -1.654 6.315 1.00 72.50 84 ALA A CA 1
ATOM 633 C C . ALA A 1 84 ? -8.622 -2.275 6.613 1.00 72.50 84 ALA A C 1
ATOM 635 O O . ALA A 1 84 ? -7.712 -2.152 5.794 1.00 72.50 84 ALA A O 1
ATOM 636 N N . GLN A 1 85 ? -8.460 -2.954 7.753 1.00 78.25 85 GLN A N 1
ATOM 637 C CA . GLN A 1 85 ? -7.211 -3.641 8.095 1.00 78.25 85 GLN A CA 1
ATOM 638 C C . GLN A 1 85 ? -6.907 -4.808 7.156 1.00 78.25 85 GLN A C 1
ATOM 640 O O . GLN A 1 85 ? -5.768 -4.924 6.701 1.00 78.25 85 GLN A O 1
ATOM 645 N N . ASP A 1 86 ? -7.901 -5.634 6.832 1.00 85.19 86 ASP A N 1
ATOM 646 C CA . ASP A 1 86 ? -7.700 -6.771 5.929 1.00 85.19 86 ASP A CA 1
ATOM 647 C C . ASP A 1 86 ? -7.332 -6.302 4.521 1.00 85.19 86 ASP A C 1
ATOM 649 O O . ASP A 1 86 ? -6.364 -6.783 3.934 1.00 85.19 86 ASP A O 1
ATOM 653 N N . LEU A 1 87 ? -8.012 -5.266 4.029 1.00 83.00 87 LEU A N 1
ATOM 654 C CA . LEU A 1 87 ? -7.694 -4.648 2.748 1.00 83.00 87 LEU A CA 1
ATOM 655 C C . LEU A 1 87 ? -6.272 -4.053 2.722 1.00 83.00 87 LEU A C 1
ATOM 657 O O . LEU A 1 87 ? -5.558 -4.192 1.724 1.00 83.00 87 LEU A O 1
ATOM 661 N N . VAL A 1 88 ? -5.825 -3.421 3.816 1.00 85.75 88 VAL A N 1
ATOM 662 C CA . VAL A 1 88 ? -4.436 -2.953 3.937 1.00 85.75 88 VAL A CA 1
ATOM 663 C C . VAL A 1 88 ? -3.463 -4.130 3.926 1.00 85.75 88 VAL A C 1
ATOM 665 O O . VAL A 1 88 ? -2.471 -4.066 3.203 1.00 85.75 88 VAL A O 1
ATOM 668 N N . ARG A 1 89 ? -3.738 -5.213 4.662 1.00 87.62 89 ARG A N 1
ATOM 669 C CA . ARG A 1 89 ? -2.865 -6.396 4.699 1.00 87.62 89 ARG A CA 1
ATOM 670 C C . ARG A 1 89 ? -2.707 -7.012 3.307 1.00 87.62 89 ARG A C 1
ATOM 672 O O . ARG A 1 89 ? -1.576 -7.148 2.844 1.00 87.62 89 ARG A O 1
ATOM 679 N N . SER A 1 90 ? -3.811 -7.248 2.598 1.00 88.94 90 SER A N 1
ATOM 680 C CA . SER A 1 90 ? -3.786 -7.737 1.212 1.00 88.94 90 SER A CA 1
ATOM 681 C C . SER A 1 90 ? -3.033 -6.789 0.274 1.00 88.94 90 SER A C 1
ATOM 683 O O . SER A 1 90 ? -2.337 -7.224 -0.640 1.00 88.94 90 SER A O 1
ATOM 685 N N 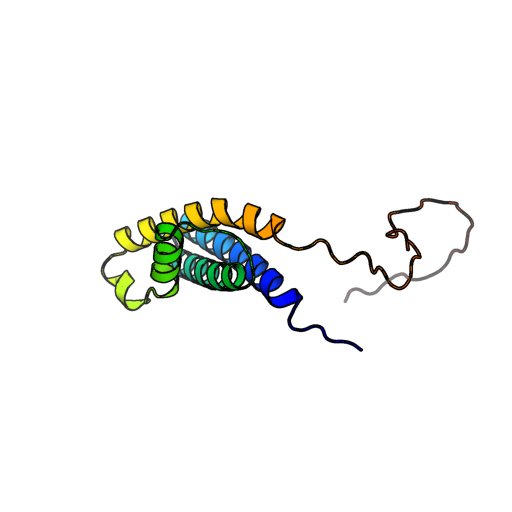. THR A 1 91 ? -3.115 -5.479 0.516 1.00 88.81 91 THR A N 1
ATOM 686 C CA . THR A 1 91 ? -2.381 -4.485 -0.282 1.00 88.81 91 THR A CA 1
ATOM 687 C C . THR A 1 91 ? -0.884 -4.556 -0.050 1.00 88.81 91 THR A C 1
ATOM 689 O O . THR A 1 91 ? -0.118 -4.467 -1.008 1.00 88.81 91 THR A O 1
ATOM 692 N N . LEU A 1 92 ? -0.450 -4.746 1.195 1.00 89.50 92 LEU A N 1
ATOM 693 C CA . LEU A 1 92 ? 0.966 -4.918 1.505 1.00 89.50 92 LEU A CA 1
ATOM 694 C C . LEU A 1 92 ? 1.523 -6.191 0.860 1.00 89.50 92 LEU A C 1
ATOM 696 O O . LEU A 1 92 ? 2.587 -6.125 0.256 1.00 89.50 92 LEU A O 1
ATOM 700 N N . GLU A 1 93 ? 0.776 -7.295 0.879 1.00 91.06 93 GLU A N 1
ATOM 701 C CA . GLU A 1 93 ? 1.170 -8.544 0.210 1.00 91.06 93 GLU A CA 1
ATOM 702 C C . GLU A 1 93 ? 1.325 -8.373 -1.308 1.00 91.06 93 GLU A C 1
ATOM 704 O O . GLU A 1 93 ? 2.300 -8.836 -1.905 1.00 91.06 93 GLU A O 1
ATOM 709 N N . VAL A 1 94 ? 0.390 -7.670 -1.955 1.00 89.56 94 VAL A N 1
ATOM 710 C CA . VAL A 1 94 ? 0.505 -7.329 -3.380 1.00 89.56 94 VAL A CA 1
ATOM 711 C C . VAL A 1 94 ? 1.751 -6.480 -3.631 1.00 89.56 94 VAL A C 1
ATOM 713 O O . VAL A 1 94 ? 2.528 -6.775 -4.539 1.00 89.56 94 VAL A O 1
ATOM 716 N N . LEU A 1 95 ? 1.979 -5.453 -2.816 1.00 87.69 95 LEU A N 1
ATOM 717 C CA . LEU A 1 95 ? 3.115 -4.551 -2.977 1.00 87.69 95 LEU A CA 1
ATOM 718 C C . LEU A 1 95 ? 4.468 -5.234 -2.740 1.00 87.69 95 LEU A C 1
ATOM 720 O O . LEU A 1 95 ? 5.413 -4.955 -3.479 1.00 87.69 95 LEU A O 1
ATOM 724 N N . ASP A 1 96 ? 4.561 -6.152 -1.778 1.00 88.06 96 ASP A N 1
ATOM 725 C CA . ASP A 1 96 ? 5.765 -6.951 -1.526 1.00 88.06 96 ASP A CA 1
ATOM 726 C C . ASP A 1 96 ? 6.136 -7.823 -2.728 1.00 88.06 96 ASP A C 1
ATOM 728 O O . ASP A 1 96 ? 7.318 -7.989 -3.032 1.00 88.06 96 ASP A O 1
ATOM 732 N N . ARG A 1 97 ? 5.138 -8.334 -3.460 1.00 87.31 97 ARG A N 1
ATOM 733 C CA . ARG A 1 97 ? 5.366 -9.093 -4.699 1.00 87.31 97 ARG A CA 1
ATOM 734 C C . ARG A 1 97 ? 5.742 -8.193 -5.878 1.00 87.31 97 ARG A C 1
ATOM 736 O O . ARG A 1 97 ? 6.571 -8.578 -6.700 1.00 87.31 97 ARG A O 1
ATOM 743 N N . LEU A 1 98 ? 5.150 -7.001 -5.976 1.00 83.56 98 LEU A N 1
ATOM 744 C CA . LEU A 1 98 ? 5.339 -6.104 -7.123 1.00 83.56 98 LEU A CA 1
ATOM 745 C C . LEU A 1 98 ? 6.626 -5.272 -7.057 1.00 83.56 98 LEU A C 1
ATOM 747 O O . LEU A 1 98 ? 7.217 -4.981 -8.098 1.00 83.56 98 LEU A O 1
ATOM 751 N N . LEU A 1 99 ? 7.083 -4.877 -5.867 1.00 79.38 99 LEU A N 1
ATOM 752 C CA . LEU A 1 99 ? 8.250 -4.001 -5.719 1.00 79.38 99 LEU A CA 1
ATOM 753 C C . LEU A 1 99 ? 9.570 -4.586 -6.248 1.00 79.38 99 LEU A C 1
ATOM 755 O O . LEU A 1 99 ? 10.308 -3.839 -6.896 1.00 79.38 99 LEU A O 1
ATOM 759 N N . PRO A 1 100 ? 9.889 -5.879 -6.049 1.00 80.75 100 PRO A N 1
ATOM 760 C CA . PRO A 1 100 ? 11.070 -6.487 -6.657 1.00 80.75 100 PRO A CA 1
ATOM 761 C C . PRO A 1 100 ? 11.03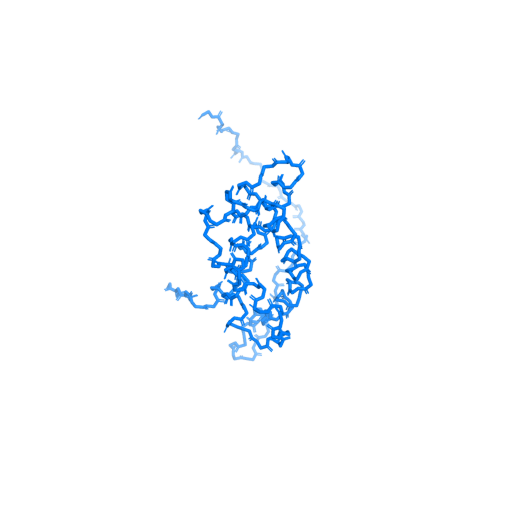4 -6.432 -8.191 1.00 80.75 100 PRO A C 1
ATOM 763 O O . PRO A 1 100 ? 12.030 -6.076 -8.822 1.00 80.75 100 PRO A O 1
ATOM 766 N N . ALA A 1 101 ? 9.870 -6.698 -8.796 1.00 76.12 101 ALA A N 1
ATOM 767 C CA . ALA A 1 101 ? 9.683 -6.608 -10.245 1.00 76.12 101 ALA A CA 1
ATOM 768 C C . ALA A 1 101 ? 9.830 -5.162 -10.744 1.00 76.12 101 ALA A C 1
ATOM 770 O O . ALA A 1 101 ? 10.512 -4.905 -11.739 1.00 76.12 101 ALA A O 1
ATOM 771 N N . LEU A 1 102 ? 9.263 -4.201 -10.007 1.00 71.19 102 LEU A N 1
ATOM 772 C CA . LEU A 1 102 ? 9.465 -2.775 -10.249 1.00 71.19 102 LEU A CA 1
ATOM 773 C C . LEU A 1 102 ? 10.958 -2.429 -10.217 1.00 71.19 102 LEU A C 1
ATOM 775 O O . LEU A 1 102 ? 11.442 -1.825 -11.168 1.00 71.19 102 LEU A O 1
ATOM 779 N N . ALA A 1 103 ? 11.716 -2.865 -9.209 1.00 71.12 103 ALA A N 1
ATOM 780 C CA . ALA A 1 103 ? 13.153 -2.600 -9.118 1.00 71.12 103 ALA A CA 1
ATOM 781 C C . ALA A 1 103 ? 13.950 -3.163 -10.314 1.00 71.12 103 ALA A C 1
ATOM 783 O O . ALA A 1 103 ? 14.818 -2.468 -10.846 1.00 71.12 103 ALA A O 1
ATOM 784 N N . ALA A 1 104 ? 13.604 -4.365 -10.784 1.00 69.81 104 ALA A N 1
ATOM 785 C CA . ALA A 1 104 ? 14.246 -5.020 -11.927 1.00 69.81 104 ALA A CA 1
ATOM 786 C C . ALA A 1 104 ? 13.917 -4.369 -13.284 1.00 69.81 104 ALA A C 1
ATOM 788 O O . ALA A 1 104 ? 14.711 -4.445 -14.215 1.00 69.81 104 ALA A O 1
ATOM 789 N N . SER A 1 105 ? 12.767 -3.699 -13.402 1.00 62.50 105 SER A N 1
ATOM 790 C CA . SER A 1 105 ? 12.340 -3.016 -14.636 1.00 62.50 105 SER A CA 1
ATOM 791 C C . SER A 1 105 ? 12.973 -1.636 -14.855 1.00 62.50 105 SER A C 1
ATOM 793 O O . SER A 1 105 ? 12.618 -0.935 -15.801 1.00 62.50 105 SER A O 1
ATOM 795 N N . THR A 1 106 ? 13.879 -1.203 -13.973 1.00 55.94 106 THR A N 1
ATOM 796 C CA . THR A 1 106 ? 14.692 -0.007 -14.228 1.00 55.94 106 THR A CA 1
ATOM 797 C C . THR A 1 106 ? 15.687 -0.351 -15.333 1.00 55.94 106 THR A C 1
ATOM 799 O O . THR A 1 106 ? 16.493 -1.257 -15.112 1.00 55.94 106 THR A O 1
ATOM 802 N N . PRO A 1 107 ? 15.686 0.325 -16.497 1.00 49.31 107 PRO A N 1
ATOM 803 C CA 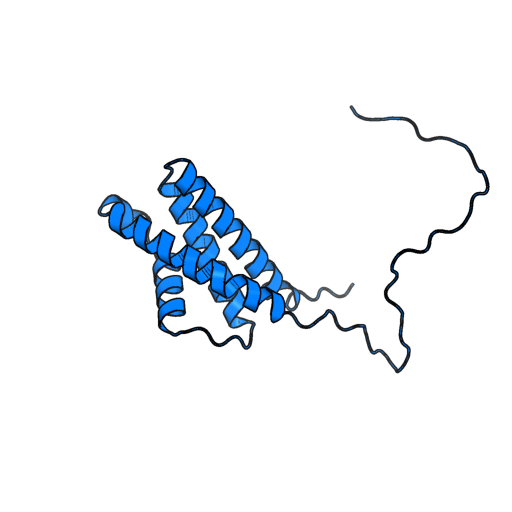. PRO A 1 107 ? 16.820 0.199 -17.398 1.00 49.31 107 PRO A CA 1
ATOM 804 C C . PRO A 1 107 ? 18.071 0.572 -16.600 1.00 49.31 107 PRO A C 1
ATOM 806 O O . PRO A 1 107 ? 18.062 1.557 -15.852 1.00 49.31 107 PRO A O 1
ATOM 809 N N . ALA A 1 108 ? 19.120 -0.251 -16.704 1.00 46.38 108 ALA A N 1
ATOM 810 C CA . ALA A 1 108 ? 20.432 0.118 -16.192 1.00 46.38 108 ALA A CA 1
ATOM 811 C C . ALA A 1 108 ? 20.724 1.555 -16.653 1.00 46.38 108 ALA A C 1
ATOM 813 O O . ALA A 1 108 ? 20.359 1.888 -17.787 1.00 46.38 108 ALA A O 1
ATOM 814 N N . PRO A 1 109 ? 21.312 2.423 -15.805 1.00 45.22 109 PRO A N 1
ATOM 815 C CA . PRO A 1 109 ? 21.723 3.734 -16.278 1.00 45.22 109 PRO A CA 1
ATOM 816 C C . PRO A 1 109 ? 22.553 3.488 -17.530 1.00 45.22 109 PRO A C 1
ATOM 818 O O . PRO A 1 109 ? 23.501 2.705 -17.462 1.00 45.22 109 PRO A O 1
ATOM 821 N N . ASP A 1 110 ? 22.135 4.067 -18.660 1.00 44.47 110 ASP A N 1
ATOM 822 C CA . ASP A 1 110 ? 22.899 4.033 -19.900 1.00 44.47 110 ASP A CA 1
ATOM 823 C C . ASP A 1 110 ? 24.358 4.288 -19.522 1.00 44.47 110 ASP A C 1
ATOM 825 O O . ASP A 1 110 ? 24.724 5.407 -19.148 1.00 44.47 110 ASP A O 1
ATOM 829 N N . ALA A 1 111 ? 25.191 3.245 -19.571 1.00 44.00 111 ALA A N 1
ATOM 830 C CA . ALA A 1 111 ? 26.623 3.423 -19.645 1.00 44.00 111 ALA A CA 1
ATOM 831 C C . ALA A 1 111 ? 26.796 4.190 -20.946 1.00 44.00 111 ALA A C 1
ATOM 833 O O . ALA A 1 111 ? 26.623 3.620 -22.022 1.00 44.00 111 ALA A O 1
ATOM 834 N N . GLY A 1 112 ? 26.936 5.512 -20.820 1.00 38.59 112 GLY A N 1
ATOM 835 C CA . GLY A 1 112 ? 26.748 6.458 -21.901 1.00 38.59 112 GLY A CA 1
ATOM 836 C C . GLY A 1 112 ? 27.559 6.041 -23.111 1.00 38.59 112 GLY A C 1
ATOM 837 O O . GLY A 1 112 ? 28.750 6.321 -23.195 1.00 38.59 112 GLY A O 1
ATOM 838 N N . ARG A 1 113 ? 26.902 5.399 -24.077 1.00 43.88 113 ARG A N 1
ATOM 839 C CA . ARG A 1 113 ? 27.491 5.086 -25.369 1.00 43.88 113 ARG A CA 1
ATOM 840 C C . ARG A 1 113 ? 27.445 6.363 -26.199 1.00 43.88 113 ARG A C 1
ATOM 842 O O . ARG A 1 113 ? 26.667 6.487 -27.136 1.00 43.88 113 ARG A O 1
ATOM 849 N N . ARG A 1 114 ? 28.264 7.349 -25.829 1.00 44.97 114 ARG A N 1
ATOM 850 C CA . ARG A 1 114 ? 28.681 8.397 -26.761 1.00 44.97 114 ARG A CA 1
ATOM 851 C C . ARG A 1 114 ? 29.872 7.838 -27.533 1.00 44.97 114 ARG A C 1
ATOM 853 O O . ARG A 1 114 ? 30.950 7.686 -26.979 1.00 44.97 114 ARG A O 1
ATOM 860 N N . ASN A 1 115 ? 29.645 7.505 -28.801 1.00 45.06 115 ASN A N 1
ATOM 861 C CA . ASN A 1 115 ? 30.684 7.284 -29.813 1.00 45.06 115 ASN A CA 1
ATOM 862 C C . ASN A 1 115 ? 31.777 6.255 -29.456 1.00 45.06 115 ASN A C 1
ATOM 864 O O . ASN A 1 115 ? 32.957 6.581 -29.443 1.00 45.06 115 ASN A O 1
ATOM 868 N N . GLY A 1 116 ? 31.403 4.996 -29.205 1.00 44.16 116 GLY A N 1
ATOM 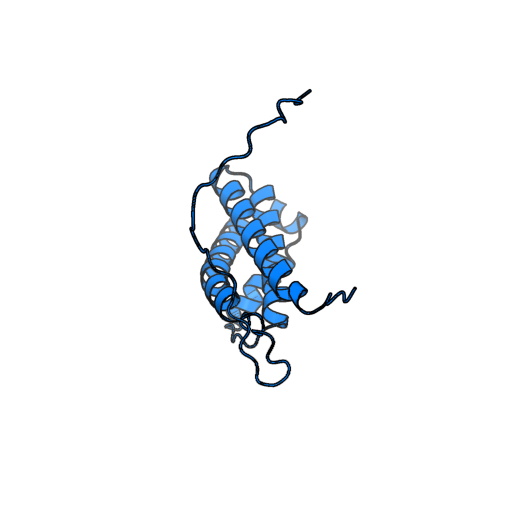869 C CA . GLY A 1 116 ? 32.347 3.868 -29.289 1.00 44.16 116 GLY A CA 1
ATOM 870 C C . GLY A 1 116 ? 33.457 3.781 -28.229 1.00 44.16 116 GLY A C 1
ATOM 871 O O . GLY A 1 116 ? 34.240 2.839 -28.288 1.00 44.16 116 GLY A O 1
ATOM 872 N N . GLN A 1 117 ? 33.516 4.681 -27.244 1.00 38.44 117 GLN A N 1
ATOM 873 C CA . GLN A 1 117 ? 34.495 4.610 -26.157 1.00 38.44 117 GLN A CA 1
ATOM 874 C C . GLN A 1 117 ? 33.840 4.121 -24.862 1.00 38.44 117 GLN A C 1
ATOM 876 O O . GLN A 1 117 ? 32.929 4.750 -24.324 1.00 38.44 117 GLN A O 1
ATOM 881 N N . VAL A 1 118 ? 34.305 2.975 -24.362 1.00 40.91 118 VAL A N 1
ATOM 882 C CA . VAL A 1 118 ? 33.942 2.461 -23.037 1.00 40.91 118 VAL A CA 1
ATOM 883 C C . VAL A 1 118 ? 34.605 3.360 -21.995 1.00 40.91 118 VAL A C 1
ATOM 885 O O . VAL A 1 118 ? 35.824 3.334 -21.853 1.00 40.91 118 VAL A O 1
ATOM 888 N N . ILE A 1 119 ? 33.818 4.150 -21.265 1.00 42.59 119 ILE A N 1
ATOM 889 C CA . ILE A 1 119 ? 34.286 4.779 -20.026 1.00 42.59 119 ILE A CA 1
ATOM 890 C C . ILE A 1 119 ? 34.029 3.759 -18.912 1.00 42.59 119 ILE A C 1
ATOM 892 O O . ILE A 1 119 ? 32.860 3.481 -18.624 1.00 42.59 119 ILE A O 1
ATOM 896 N N . PRO A 1 120 ? 35.064 3.146 -18.310 1.00 34.72 120 PRO A N 1
ATOM 897 C CA . PRO A 1 120 ? 34.846 2.235 -17.202 1.00 34.72 120 PRO A CA 1
ATOM 898 C C . PRO A 1 120 ? 34.225 3.002 -16.033 1.00 34.72 120 PRO A C 1
ATOM 900 O O . PRO A 1 120 ? 34.653 4.103 -15.681 1.00 34.72 120 PRO A O 1
ATOM 903 N N . ALA A 1 121 ? 33.195 2.403 -15.437 1.00 41.53 121 ALA A N 1
ATOM 904 C CA . ALA A 1 121 ? 32.646 2.861 -14.175 1.00 41.53 121 ALA A CA 1
ATOM 905 C C . ALA A 1 121 ? 33.779 2.868 -13.143 1.00 41.53 121 ALA A C 1
ATOM 907 O O . ALA A 1 121 ? 34.385 1.829 -12.881 1.00 41.53 121 ALA A O 1
ATOM 908 N N . PHE A 1 122 ? 34.088 4.039 -12.586 1.00 37.72 122 PHE A N 1
ATOM 909 C CA . PHE A 1 122 ? 35.066 4.163 -11.512 1.00 37.72 122 PHE A CA 1
ATOM 910 C C . PHE A 1 122 ? 34.555 3.419 -10.271 1.00 37.72 122 PHE A C 1
ATOM 912 O O . PHE A 1 122 ? 33.818 3.960 -9.450 1.00 37.72 122 PHE A O 1
ATOM 919 N N . GLY A 1 123 ? 34.956 2.155 -10.156 1.00 37.88 123 GLY A N 1
ATOM 920 C CA . GLY A 1 123 ? 35.006 1.393 -8.922 1.00 37.88 123 GLY A CA 1
ATOM 921 C C . GLY A 1 123 ? 36.445 1.367 -8.414 1.00 37.88 123 GLY A C 1
ATOM 922 O O . GLY A 1 123 ? 37.329 0.859 -9.092 1.00 37.88 123 GLY A O 1
ATOM 923 N N . SER A 1 124 ? 36.649 1.949 -7.231 1.00 46.41 124 SER A N 1
ATOM 924 C CA . SER A 1 124 ? 37.709 1.659 -6.253 1.00 46.41 124 SER A CA 1
ATOM 925 C C . SER A 1 124 ? 39.091 1.220 -6.774 1.00 46.41 124 SER A C 1
ATOM 927 O O . SER A 1 124 ? 39.318 0.045 -7.055 1.00 46.41 124 SER A O 1
ATOM 929 N N . GLY A 1 125 ? 40.062 2.133 -6.721 1.00 31.31 125 GLY A N 1
ATOM 930 C CA . GLY A 1 125 ? 41.487 1.818 -6.822 1.00 31.31 125 GLY A CA 1
ATOM 931 C C . GLY A 1 125 ? 42.239 2.302 -5.588 1.00 31.31 125 GLY A C 1
ATOM 932 O O . GLY A 1 125 ? 42.568 3.477 -5.478 1.00 31.31 125 GLY A O 1
ATOM 933 N N . ARG A 1 126 ? 42.512 1.380 -4.662 1.00 42.91 126 ARG A N 1
ATOM 934 C CA . ARG A 1 126 ? 43.600 1.478 -3.680 1.00 42.91 126 ARG A CA 1
ATOM 935 C C . ARG A 1 126 ? 44.897 1.754 -4.452 1.00 42.91 126 ARG A C 1
ATOM 937 O O . ARG A 1 126 ? 45.232 0.925 -5.282 1.00 42.91 126 ARG A O 1
ATOM 944 N N . HIS A 1 127 ? 45.633 2.826 -4.154 1.00 36.34 127 HIS A N 1
ATOM 945 C CA . HIS A 1 127 ? 47.099 2.818 -4.218 1.00 36.34 127 HIS A CA 1
ATOM 946 C C . HIS A 1 127 ? 47.732 3.978 -3.433 1.00 36.34 127 HIS A C 1
ATOM 948 O O . HIS A 1 127 ? 47.461 5.143 -3.686 1.00 36.34 127 HIS A O 1
ATOM 954 N N . ALA A 1 128 ? 48.637 3.560 -2.546 1.00 35.59 128 ALA A N 1
ATOM 955 C CA . ALA A 1 128 ? 49.927 4.158 -2.211 1.00 35.59 128 ALA A CA 1
ATOM 956 C C . ALA A 1 128 ? 50.003 5.418 -1.325 1.00 35.59 128 ALA A C 1
ATOM 958 O O . ALA A 1 128 ? 49.478 6.488 -1.605 1.00 35.59 128 ALA A O 1
ATOM 959 N N . ALA A 1 129 ? 50.763 5.223 -0.248 1.00 35.25 129 ALA A N 1
ATOM 960 C CA . ALA A 1 129 ? 51.220 6.183 0.737 1.00 35.25 129 ALA A CA 1
ATOM 961 C C . ALA A 1 129 ? 52.245 7.187 0.175 1.00 35.25 129 ALA A C 1
ATOM 963 O O . ALA A 1 129 ? 53.087 6.830 -0.645 1.00 35.25 129 ALA A O 1
ATOM 964 N N . GLY A 1 130 ? 52.221 8.407 0.717 1.00 29.56 130 GLY A N 1
ATOM 965 C CA . GLY A 1 130 ? 53.256 9.438 0.583 1.00 29.56 130 GLY A CA 1
ATOM 966 C C . GLY A 1 130 ? 52.790 10.734 1.265 1.00 29.56 130 GLY A C 1
ATOM 967 O O . GLY A 1 130 ? 51.652 11.128 1.026 1.00 29.56 130 GLY A O 1
ATOM 968 N N . PRO A 1 131 ? 53.567 11.357 2.172 1.00 45.38 131 PRO A N 1
ATOM 969 C CA . PRO A 1 131 ? 53.009 12.117 3.287 1.00 45.38 131 PRO A CA 1
ATOM 970 C C . PRO A 1 131 ? 52.846 13.611 2.983 1.00 45.38 131 PRO A C 1
ATOM 972 O O . PRO A 1 131 ? 53.770 14.266 2.512 1.00 45.38 131 PRO A O 1
ATOM 975 N N . ALA A 1 132 ? 51.708 14.175 3.378 1.00 37.19 132 ALA A N 1
ATOM 976 C CA . ALA A 1 132 ? 51.597 15.593 3.698 1.00 37.19 132 ALA A CA 1
ATOM 977 C C . ALA A 1 132 ? 50.612 15.745 4.858 1.00 37.19 132 ALA A C 1
ATOM 979 O O . ALA A 1 132 ? 49.394 15.744 4.698 1.00 37.19 132 ALA A O 1
ATOM 980 N N . ALA A 1 133 ? 51.183 15.806 6.056 1.00 37.72 133 ALA A N 1
ATOM 981 C CA . ALA A 1 133 ? 50.516 16.323 7.228 1.00 37.72 133 ALA A CA 1
ATOM 982 C C . ALA A 1 133 ? 50.165 17.796 6.992 1.00 37.72 133 ALA A C 1
ATOM 984 O O . ALA A 1 133 ? 51.054 18.567 6.634 1.00 37.72 133 ALA A O 1
ATOM 985 N N . ARG A 1 134 ? 48.916 18.184 7.251 1.00 40.22 134 ARG A N 1
ATOM 986 C CA . ARG A 1 134 ? 48.545 19.153 8.298 1.00 40.22 134 ARG A CA 1
ATOM 987 C C . ARG A 1 134 ? 47.125 19.681 8.095 1.00 40.22 134 ARG A C 1
ATOM 989 O O . ARG A 1 134 ? 46.708 19.981 6.985 1.00 40.22 134 ARG A O 1
ATOM 996 N N . ASP A 1 135 ? 46.467 19.801 9.242 1.00 44.16 135 ASP A N 1
ATOM 997 C CA . ASP A 1 135 ? 45.412 20.749 9.581 1.00 44.16 135 ASP A CA 1
ATOM 998 C C . ASP A 1 135 ? 44.063 20.612 8.869 1.00 44.16 135 ASP A C 1
ATOM 1000 O O . ASP A 1 135 ? 43.826 21.193 7.819 1.00 44.16 135 ASP A O 1
ATOM 1004 N N . TRP A 1 136 ? 43.118 19.954 9.551 1.00 36.56 136 TRP A N 1
ATOM 1005 C CA . TRP A 1 136 ? 41.890 20.644 9.967 1.00 36.56 136 TRP A CA 1
ATOM 1006 C C . TRP A 1 136 ? 41.167 19.865 11.075 1.00 36.56 136 TRP A C 1
ATOM 1008 O O . TRP A 1 136 ? 40.470 18.878 10.848 1.00 36.56 136 TRP A O 1
ATOM 1018 N N . VAL A 1 137 ? 41.385 20.324 12.306 1.00 37.34 137 VAL A N 1
ATOM 1019 C CA . VAL A 1 137 ? 40.596 20.001 13.494 1.00 37.34 137 VAL A CA 1
ATOM 1020 C C . VAL A 1 137 ? 39.512 21.067 13.632 1.00 37.34 137 VAL A C 1
ATOM 1022 O O . VAL A 1 137 ? 39.827 22.250 13.655 1.00 37.34 137 VAL A O 1
ATOM 1025 N N . GLY A 1 138 ? 38.270 20.617 13.823 1.00 34.84 138 GLY A N 1
ATOM 1026 C CA . GLY A 1 138 ? 37.277 21.311 14.642 1.00 34.84 138 GLY A CA 1
ATOM 1027 C C . GLY A 1 138 ? 36.404 22.355 13.945 1.00 34.84 138 GLY A C 1
ATOM 1028 O O . GLY A 1 138 ? 36.846 23.452 13.640 1.00 34.84 138 GLY A O 1
ATOM 1029 N N . SER A 1 139 ? 35.108 22.061 13.838 1.00 34.41 139 SER A N 1
ATOM 1030 C CA . SER A 1 139 ? 34.126 22.743 14.690 1.00 34.41 139 SER A CA 1
ATOM 1031 C C . SER A 1 139 ? 32.765 22.055 14.567 1.00 34.41 139 SER A C 1
ATOM 1033 O O . SER A 1 139 ? 32.129 22.085 13.517 1.00 34.41 139 SER A O 1
ATOM 1035 N N . TRP A 1 140 ? 32.349 21.405 15.652 1.00 45.12 140 TRP A N 1
ATOM 1036 C CA . TRP A 1 140 ? 30.945 21.200 15.984 1.00 45.12 140 TRP A CA 1
ATOM 1037 C C . TRP A 1 140 ? 30.651 22.151 17.140 1.00 45.12 140 TRP A C 1
ATOM 1039 O O . TRP A 1 140 ? 31.192 21.959 18.229 1.00 45.12 140 TRP A O 1
ATOM 1049 N N . ALA A 1 141 ? 29.831 23.161 16.873 1.00 46.97 141 ALA A N 1
ATOM 1050 C CA . ALA A 1 141 ? 28.999 23.882 17.828 1.00 46.97 141 ALA A CA 1
ATOM 1051 C C . ALA A 1 141 ? 27.895 24.583 17.030 1.00 46.97 141 ALA A C 1
ATOM 1053 O O . ALA A 1 141 ? 28.249 25.276 16.048 1.00 46.97 141 ALA A O 1
#

pLDDT: mean 70.25, std 20.86, range [29.56, 93.19]

Radius of gyration: 22.21 Å; chains: 1; bounding box: 71×33×48 Å

Secondary structure (DSSP, 8-state):
----TTTSHHHHHHHHHHHHHHHHHHHHHTT-HHHHHHHHHHHHHHHHHHHHTS-----HHHHHHHHHHHT--HHHHTT-HHHHHHHHHHHHHHHHHHHHHHHHTSPPP----STT-------------------------

Organism: NCBI:txid2883479

Sequence (141 aa):
MSIRPFADAPRDHRLRATAGIRIARLGLERGLPYVTLIGAQVAARSALLALGGTWIRCARHDLDLLRAVAALDRQRIAGQPGTAQDLVRSTLEVLDRLLPALAASTPAPDAGRRNGQVIPAFGSGRHAAGPAARDWVGSWA